Protein AF-0000000080752323 (afdb_homodimer)

Radius of gyration: 22.31 Å; Cα contacts (8 Å, |Δi|>4): 208; chains: 2; bounding box: 32×74×60 Å

Nearest PDB structures (foldseek):
  4noc-assembly3_D-3  TM=6.133E-01  e=3.905E-01  Kribbella flavida DSM 17836
  4noc-assembly1_A  TM=5.143E-01  e=2.106E-01  Kribbella flavida DSM 17836
  2ja3-assembly2_D  TM=5.331E-01  e=4.798E-01  Homo sapiens
  2ja3-assembly1_B  TM=4.124E-01  e=2.968E-01  Homo sapiens
  2ja3-assembly3_E  TM=4.063E-01  e=6.313E-01  Homo sapiens

Secondary structure (DSSP, 8-state):
-----SSEEEEHHHHHH-HHHHHHHTTTS-EEEEETTEEEEEEEEHHHHHHHHHHHHHHHHHHHHHHHHSS------GGG-/-----SSEEEEHHHHHH-HHHHHHHTTTS-EEEEETTEEEEEEEEHHHHHHHHHHHHHHHHHHHHHHHHSS------GGG-

Sequence (162 aa):
MQNVLADKAVSVSELKKNPSAVIGSAQGGPVAVLNHNRVMGYMVPAAVFEAMIERLEDLELAELARARANEKPVPVSLDDLMQNVLADKAVSVSELKKNPSAVIGSAQGGPVAVLNHNRVMGYMVPAAVFEAMIERLEDLELAELARARANEKPVPVSLDDL

Organism: Azotobacter vinelandii (strain DJ / ATCC BAA-1303) (NCBI:txid322710)

InterPro domains:
  IPR006442 Type II toxin-antitoxin system, antitoxin Phd/YefM [PF02604] (8-71)
  IPR036165 YefM-like superfamily [SSF143120] (8-67)
  IPR051405 phD/YefM antitoxin [PTHR33713] (3-80)

pLDDT: mean 86.0, std 13.23, range [41.38, 97.0]

Foldseek 3Di:
DPDDPAPAEDEPVVCVVPVPVQAVVSVQAKYFYDDVRHTPDIDHDPVNVVVVVVVVVVVVVVVVVVVVVVVPPPPDDPVVD/DPDDPAPAEDEPVVCVVPVPVQAVVSVQAKYFYDDVRHTPDIDHDPVNVVVVVVVVVVVVVVVVVVVVVVPPPPPDDPVVD

Solvent-accessible surface area (backbone atoms only — not comparable to full-atom values): 9268 Å² total; per-residue (Å²): 128,81,84,72,93,39,95,39,76,43,41,52,70,56,40,42,72,39,52,65,57,54,53,65,63,31,77,76,38,42,27,32,31,23,54,97,86,35,74,60,22,30,42,28,33,40,71,50,49,51,51,52,49,51,54,51,50,51,49,52,53,49,51,51,52,52,57,54,64,68,51,64,78,72,80,75,57,72,81,75,100,127,81,84,71,93,39,95,41,74,42,42,53,69,56,40,42,73,39,52,68,57,54,53,66,66,31,76,75,39,42,26,33,31,23,54,96,85,35,75,59,21,31,41,28,32,41,70,50,48,51,51,52,50,52,54,52,50,51,49,52,54,51,52,52,51,51,57,53,64,68,51,66,78,72,79,75,57,71,81,76,100

Structure (mmCIF, N/CA/C/O backbone):
data_AF-0000000080752323-model_v1
#
loop_
_entity.id
_entity.type
_entity.pdbx_description
1 polymer Antitoxin
#
loop_
_atom_site.group_PDB
_atom_site.id
_atom_site.type_symbol
_atom_site.label_atom_id
_atom_site.label_alt_id
_atom_site.label_comp_id
_atom_site.label_asym_id
_atom_site.label_entity_id
_atom_site.label_seq_id
_atom_site.pdbx_PDB_ins_code
_atom_site.Cartn_x
_atom_site.Cartn_y
_atom_site.Cartn_z
_atom_site.occupancy
_atom_site.B_iso_or_equiv
_atom_site.auth_seq_id
_atom_site.auth_comp_id
_atom_site.auth_asym_id
_atom_site.auth_atom_id
_atom_site.pdbx_PDB_model_num
ATOM 1 N N . MET A 1 1 ? 17.391 -8.07 9.898 1 41.69 1 MET A N 1
ATOM 2 C CA . MET A 1 1 ? 16 -8.438 9.648 1 41.69 1 MET A CA 1
ATOM 3 C C . MET A 1 1 ? 15.219 -7.246 9.102 1 41.69 1 MET A C 1
ATOM 5 O O . MET A 1 1 ? 15.383 -6.121 9.57 1 41.69 1 MET A O 1
ATOM 9 N N . GLN A 1 2 ? 14.961 -7.27 7.801 1 55.66 2 GLN A N 1
ATOM 10 C CA . GLN A 1 2 ? 14.367 -6.113 7.145 1 55.66 2 GLN A CA 1
ATOM 11 C C . GLN A 1 2 ? 13.086 -5.672 7.855 1 55.66 2 GLN A C 1
ATOM 13 O O . GLN A 1 2 ? 12.367 -6.5 8.414 1 55.66 2 GLN A O 1
ATOM 18 N N . ASN A 1 3 ? 13.047 -4.602 8.32 1 68.12 3 ASN A N 1
ATOM 19 C CA . ASN A 1 3 ? 11.883 -4.055 9.008 1 68.12 3 ASN A CA 1
ATOM 20 C C . ASN A 1 3 ? 10.609 -4.242 8.195 1 68.12 3 ASN A C 1
ATOM 22 O O . ASN A 1 3 ? 10.5 -3.734 7.074 1 68.12 3 ASN A O 1
ATOM 26 N N . VAL A 1 4 ? 9.844 -5.219 8.555 1 82.06 4 VAL A N 1
ATOM 27 C CA . VAL A 1 4 ? 8.547 -5.496 7.949 1 82.06 4 VAL A CA 1
ATOM 28 C C . VAL A 1 4 ? 7.488 -4.559 8.531 1 82.06 4 VAL A C 1
ATOM 30 O O . VAL A 1 4 ? 7.359 -4.441 9.75 1 82.06 4 VAL A O 1
ATOM 33 N N . LEU A 1 5 ? 6.812 -3.836 7.711 1 88.56 5 LEU A N 1
ATOM 34 C CA . LEU A 1 5 ? 5.836 -2.834 8.117 1 88.56 5 LEU A CA 1
ATOM 35 C C . LEU A 1 5 ? 4.422 -3.398 8.055 1 88.56 5 LEU A C 1
ATOM 37 O O . LEU A 1 5 ? 3.492 -2.711 7.621 1 88.56 5 LEU A O 1
ATOM 41 N N . ALA A 1 6 ? 4.266 -4.707 8.336 1 92.12 6 ALA A N 1
ATOM 42 C CA . ALA A 1 6 ? 2.98 -5.398 8.328 1 92.12 6 ALA A CA 1
ATOM 43 C C . ALA A 1 6 ? 2.902 -6.426 9.453 1 92.12 6 ALA A C 1
ATOM 45 O O . ALA A 1 6 ? 3.928 -6.957 9.891 1 92.12 6 ALA A O 1
ATOM 46 N N . ASP A 1 7 ? 1.715 -6.66 9.93 1 88.81 7 ASP A N 1
ATOM 47 C CA . ASP A 1 7 ? 1.534 -7.641 11 1 88.81 7 ASP A CA 1
ATOM 48 C C . ASP A 1 7 ? 1.626 -9.062 10.453 1 88.81 7 ASP A C 1
ATOM 50 O O . ASP A 1 7 ? 1.785 -10.016 11.219 1 88.81 7 ASP A O 1
ATOM 54 N N . LYS A 1 8 ? 1.497 -9.195 9.148 1 92.94 8 LYS A N 1
ATOM 55 C CA . LYS A 1 8 ? 1.555 -10.5 8.492 1 92.94 8 LYS A CA 1
ATOM 56 C C . LYS A 1 8 ? 2.549 -10.492 7.332 1 92.94 8 LYS A C 1
ATOM 58 O O . LYS A 1 8 ? 2.711 -9.477 6.656 1 92.94 8 LYS A O 1
ATOM 63 N N . ALA A 1 9 ? 3.201 -11.68 7.207 1 95 9 ALA A N 1
ATOM 64 C CA . ALA A 1 9 ? 4.098 -11.891 6.078 1 95 9 ALA A CA 1
ATOM 65 C C . ALA A 1 9 ? 3.861 -13.258 5.434 1 95 9 ALA A C 1
ATOM 67 O O . ALA A 1 9 ? 3.555 -14.234 6.125 1 95 9 ALA A O 1
ATOM 68 N N . VAL A 1 10 ? 3.947 -13.258 4.105 1 95.56 10 VAL A N 1
ATOM 69 C CA . VAL A 1 10 ? 3.832 -14.508 3.369 1 95.56 10 VAL A CA 1
ATOM 70 C C . VAL A 1 10 ? 4.938 -14.594 2.316 1 95.56 10 VAL A C 1
ATOM 72 O O . VAL A 1 10 ? 5.484 -13.57 1.897 1 95.56 10 VAL A O 1
ATOM 75 N N . SER A 1 11 ? 5.227 -15.781 1.936 1 96.38 11 SER A N 1
ATOM 76 C CA . SER A 1 11 ? 6.195 -15.984 0.864 1 96.38 11 SER A CA 1
ATOM 77 C C . SER A 1 11 ? 5.555 -15.797 -0.506 1 96.38 11 SER A C 1
ATOM 79 O O . SER A 1 11 ? 4.332 -15.891 -0.643 1 96.38 11 SER A O 1
ATOM 81 N N . VAL A 1 12 ? 6.418 -15.625 -1.456 1 96.31 12 VAL A N 1
ATOM 82 C CA . VAL A 1 12 ? 5.969 -15.539 -2.842 1 96.31 12 VAL A CA 1
ATOM 83 C C . VAL A 1 12 ? 5.238 -16.828 -3.227 1 96.31 12 VAL A C 1
ATOM 85 O O . VAL A 1 12 ? 4.219 -16.781 -3.922 1 96.31 12 VAL A O 1
ATOM 88 N N . SER A 1 13 ? 5.746 -17.938 -2.738 1 96.31 13 SER A N 1
ATOM 89 C CA . SER A 1 13 ? 5.125 -19.234 -3.031 1 96.31 13 SER A CA 1
ATOM 90 C C . SER A 1 13 ? 3.719 -19.312 -2.447 1 96.31 13 SER A C 1
ATOM 92 O O . SER A 1 13 ? 2.805 -19.844 -3.082 1 96.31 13 SER A O 1
ATOM 94 N N . GLU A 1 14 ? 3.529 -18.828 -1.307 1 95.5 14 GLU A N 1
ATOM 95 C CA . GLU A 1 14 ? 2.217 -18.797 -0.669 1 95.5 14 GLU A CA 1
ATOM 96 C C . GLU A 1 14 ? 1.264 -17.875 -1.412 1 95.5 14 GLU A C 1
ATOM 98 O O . GLU A 1 14 ? 0.088 -18.188 -1.596 1 95.5 14 GLU A O 1
ATOM 103 N N . LEU A 1 15 ? 1.734 -16.781 -1.839 1 96.38 15 LEU A N 1
ATOM 104 C CA . LEU A 1 15 ? 0.93 -15.836 -2.607 1 96.38 15 LEU A CA 1
ATOM 105 C C . LEU A 1 15 ? 0.447 -16.469 -3.908 1 96.38 15 LEU A C 1
ATOM 107 O O . LEU A 1 15 ? -0.717 -16.312 -4.285 1 96.38 15 LEU A O 1
ATOM 111 N N . LYS A 1 16 ? 1.339 -17.172 -4.52 1 97 16 LYS A N 1
ATOM 112 C CA . LYS A 1 16 ? 1.014 -17.812 -5.797 1 97 16 LYS A CA 1
ATOM 113 C C . LYS A 1 16 ? -0.108 -18.828 -5.633 1 97 16 LYS A C 1
ATOM 115 O O . LYS A 1 16 ? -0.935 -19 -6.531 1 97 16 LYS A O 1
ATOM 120 N N . LYS A 1 17 ? -0.175 -19.359 -4.516 1 96.19 17 LYS A N 1
ATOM 121 C CA . LYS A 1 17 ? -1.18 -20.391 -4.266 1 96.19 17 LYS A CA 1
ATOM 122 C C . LYS A 1 17 ? -2.578 -19.781 -4.188 1 96.19 17 LYS A C 1
ATOM 124 O O . LYS A 1 17 ? -3.533 -20.344 -4.727 1 96.19 17 LYS A O 1
ATOM 129 N N . ASN A 1 18 ? -2.695 -18.656 -3.482 1 95.81 18 ASN A N 1
ATOM 130 C CA . ASN A 1 18 ? -4.023 -18.078 -3.303 1 95.81 18 ASN A CA 1
ATOM 131 C C . ASN A 1 18 ? -3.941 -16.625 -2.85 1 95.81 18 ASN A C 1
ATOM 133 O O . ASN A 1 18 ? -4.121 -16.328 -1.668 1 95.81 18 ASN A O 1
ATOM 137 N N . PRO A 1 19 ? -3.859 -15.742 -3.807 1 95.75 19 PRO A N 1
ATOM 138 C CA . PRO A 1 19 ? -3.756 -14.32 -3.473 1 95.75 19 PRO A CA 1
ATOM 139 C C . PRO A 1 19 ? -4.973 -13.805 -2.707 1 95.75 19 PRO A C 1
ATOM 141 O O . PRO A 1 19 ? -4.828 -12.992 -1.787 1 95.75 19 PRO A O 1
ATOM 144 N N . SER A 1 20 ? -6.094 -14.289 -3.002 1 94.06 20 SER A N 1
ATOM 145 C CA . SER A 1 20 ? -7.32 -13.844 -2.348 1 94.06 20 SER A CA 1
ATOM 146 C C . SER A 1 20 ? -7.316 -14.195 -0.864 1 94.06 20 SER A C 1
ATOM 148 O O . SER A 1 20 ? -7.738 -13.391 -0.029 1 94.06 20 SER A O 1
ATOM 150 N N . ALA A 1 21 ? -6.824 -15.344 -0.571 1 93.88 21 ALA A N 1
ATOM 151 C CA . ALA A 1 21 ? -6.723 -15.766 0.824 1 93.88 21 ALA A CA 1
ATOM 152 C C . ALA A 1 21 ? -5.715 -14.914 1.587 1 93.88 21 ALA A C 1
ATOM 154 O O . ALA A 1 21 ? -5.914 -14.609 2.768 1 93.88 21 ALA A O 1
ATOM 155 N N . VAL A 1 22 ? -4.645 -14.516 0.933 1 94.06 22 VAL A N 1
ATOM 156 C CA . VAL A 1 22 ? -3.607 -13.688 1.536 1 94.06 22 VAL A CA 1
ATOM 157 C C . VAL A 1 22 ? -4.195 -12.336 1.937 1 94.06 22 VAL A C 1
ATOM 159 O O . VAL A 1 22 ? -4.039 -11.898 3.078 1 94.06 22 VAL A O 1
ATOM 162 N N . ILE A 1 23 ? -4.918 -11.742 1.018 1 92.12 23 ILE A N 1
ATOM 163 C CA . ILE A 1 23 ? -5.539 -10.445 1.279 1 92.12 23 ILE A CA 1
ATOM 164 C C . ILE A 1 23 ? -6.609 -10.602 2.355 1 92.12 23 ILE A C 1
ATOM 166 O O . ILE A 1 23 ? -6.73 -9.75 3.244 1 92.12 23 ILE A O 1
ATOM 170 N N . GLY A 1 24 ? -7.41 -11.594 2.219 1 89.88 24 GLY A N 1
ATOM 171 C CA . GLY A 1 24 ? -8.484 -11.852 3.166 1 89.88 24 GLY A CA 1
ATOM 172 C C . GLY A 1 24 ? -7.988 -12.117 4.574 1 89.88 24 GLY A C 1
ATOM 173 O O . GLY A 1 24 ? -8.664 -11.773 5.551 1 89.88 24 GLY A O 1
ATOM 174 N N . SER A 1 25 ? -6.816 -12.664 4.664 1 84.19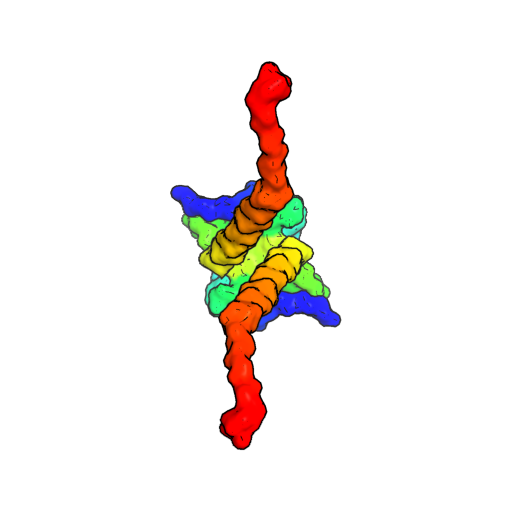 25 SER A N 1
ATOM 175 C CA . SER A 1 25 ? -6.27 -13.062 5.957 1 84.19 25 SER A CA 1
ATOM 176 C C . SER A 1 25 ? -5.617 -11.875 6.664 1 84.19 25 SER A C 1
ATOM 178 O O . SER A 1 25 ? -5.332 -11.945 7.859 1 84.19 25 SER A O 1
ATOM 180 N N . ALA A 1 26 ? -5.305 -10.836 5.969 1 80.94 26 ALA A N 1
ATOM 181 C CA . ALA A 1 26 ? -4.57 -9.672 6.453 1 80.94 26 ALA A CA 1
ATOM 182 C C . ALA A 1 26 ? -5.398 -8.883 7.457 1 80.94 26 ALA A C 1
ATOM 184 O O . ALA A 1 26 ? -4.895 -7.953 8.094 1 80.94 26 ALA A O 1
ATOM 185 N N . GLN A 1 27 ? -6.648 -9.328 7.816 1 81.56 27 GLN A N 1
ATOM 186 C CA . GLN A 1 27 ? -7.512 -8.68 8.797 1 81.56 27 GLN A CA 1
ATOM 187 C C . GLN A 1 27 ? -7.586 -7.176 8.555 1 81.56 27 GLN A C 1
ATOM 189 O O . GLN A 1 27 ? -7.48 -6.387 9.492 1 81.56 27 GLN A O 1
ATOM 194 N N . GLY A 1 28 ? -7.453 -6.809 7.348 1 83.38 28 GLY A N 1
ATOM 195 C CA . GLY A 1 28 ? -7.656 -5.414 6.988 1 83.38 28 GLY A CA 1
ATOM 196 C C . GLY A 1 28 ? -6.363 -4.621 6.938 1 83.38 28 GLY A C 1
ATOM 197 O O . GLY A 1 28 ? -6.387 -3.391 6.855 1 83.38 28 GLY A O 1
ATOM 198 N N . GLY A 1 29 ? -5.266 -5.23 7.121 1 92.62 29 GLY A N 1
ATOM 199 C CA . GLY A 1 29 ? -3.977 -4.566 7.031 1 92.62 29 GLY A CA 1
ATOM 200 C C . GLY A 1 29 ? -3.129 -5.062 5.875 1 92.62 29 GLY A C 1
ATOM 201 O O . GLY A 1 29 ? -3.543 -5.953 5.133 1 92.62 29 GLY A O 1
ATOM 202 N N . PRO A 1 30 ? -1.946 -4.441 5.762 1 95.88 30 PRO A N 1
ATOM 203 C CA . PRO A 1 30 ? -1.033 -4.895 4.711 1 95.88 30 PRO A CA 1
ATOM 204 C C . PRO A 1 30 ? -0.396 -6.246 5.023 1 95.88 30 PRO A C 1
ATOM 206 O O . PRO A 1 30 ? -0.287 -6.625 6.191 1 95.88 30 PRO A O 1
ATOM 209 N N . VAL A 1 31 ? -0.07 -6.957 3.949 1 96.56 31 VAL A N 1
ATOM 210 C CA . VAL A 1 31 ? 0.666 -8.211 4.055 1 96.56 31 VAL A CA 1
ATOM 211 C C . VAL A 1 31 ? 2.008 -8.086 3.338 1 96.56 31 VAL A C 1
ATOM 213 O O . VAL A 1 31 ? 2.061 -7.727 2.16 1 96.56 31 VAL A O 1
ATOM 216 N N . ALA A 1 32 ? 3.082 -8.391 4.098 1 96.62 32 ALA A N 1
ATOM 217 C CA . ALA A 1 32 ? 4.402 -8.391 3.471 1 96.62 32 ALA A CA 1
ATOM 218 C C . ALA A 1 32 ? 4.598 -9.641 2.613 1 96.62 32 ALA A C 1
ATOM 220 O O . ALA A 1 32 ? 4.219 -10.742 3.016 1 96.62 32 ALA A O 1
ATOM 221 N N . VAL A 1 33 ? 5.117 -9.477 1.464 1 96.44 33 VAL A N 1
ATOM 222 C CA . VAL A 1 33 ? 5.441 -10.586 0.574 1 96.44 33 VAL A CA 1
ATOM 223 C C . VAL A 1 33 ? 6.957 -10.773 0.518 1 96.44 33 VAL A C 1
ATOM 225 O O . VAL A 1 33 ? 7.691 -9.867 0.124 1 96.44 33 VAL A O 1
ATOM 228 N N . LEU A 1 34 ? 7.344 -11.961 0.855 1 96.56 34 LEU A N 1
ATOM 229 C CA . LEU A 1 34 ? 8.766 -12.266 0.966 1 96.56 34 LEU A CA 1
ATOM 230 C C . LEU A 1 34 ? 9.234 -13.109 -0.215 1 96.56 34 LEU A C 1
ATOM 232 O O . LEU A 1 34 ? 8.523 -14.016 -0.657 1 96.56 34 LEU A O 1
ATOM 236 N N . ASN A 1 35 ? 10.32 -12.703 -0.751 1 94.75 35 ASN A N 1
ATOM 237 C CA . ASN A 1 35 ? 11.094 -13.508 -1.695 1 94.75 35 ASN A CA 1
ATOM 238 C C . ASN A 1 35 ? 12.461 -13.883 -1.13 1 94.75 35 ASN A C 1
ATOM 240 O O . ASN A 1 35 ? 13.312 -13.016 -0.937 1 94.75 35 ASN A O 1
ATOM 244 N N . HIS A 1 36 ? 12.711 -15.102 -0.877 1 91.31 36 HIS A N 1
ATOM 245 C CA . HIS A 1 36 ? 13.938 -15.602 -0.25 1 91.31 36 HIS A CA 1
ATOM 246 C C . HIS A 1 36 ? 14.266 -14.812 1.016 1 91.31 36 HIS A C 1
ATOM 248 O O . HIS A 1 36 ? 15.398 -14.375 1.204 1 91.31 36 HIS A O 1
ATOM 254 N N . ASN A 1 37 ? 13.203 -14.5 1.729 1 89.25 37 ASN A N 1
ATOM 255 C CA . ASN A 1 37 ? 13.312 -13.898 3.053 1 89.25 37 ASN A CA 1
ATOM 256 C C . ASN A 1 37 ? 13.523 -12.391 2.971 1 89.25 37 ASN A C 1
ATOM 258 O O . ASN A 1 37 ? 13.859 -11.75 3.967 1 89.25 37 ASN A O 1
ATOM 262 N N . ARG A 1 38 ? 13.43 -11.93 1.847 1 93.19 38 ARG A N 1
ATOM 263 C CA . ARG A 1 38 ? 13.492 -10.484 1.658 1 93.19 38 ARG A CA 1
ATOM 264 C C . ARG A 1 38 ? 12.141 -9.93 1.222 1 93.19 38 ARG A C 1
ATOM 266 O O . ARG A 1 38 ? 11.461 -10.523 0.374 1 93.19 38 ARG A O 1
ATOM 273 N N . VAL A 1 39 ? 11.875 -8.742 1.706 1 95.56 39 VAL A N 1
ATOM 274 C CA . VAL A 1 39 ? 10.594 -8.141 1.36 1 95.56 39 VAL A CA 1
ATOM 275 C C . VAL A 1 39 ? 10.641 -7.59 -0.065 1 95.56 39 VAL A C 1
ATOM 277 O O . VAL A 1 39 ? 11.438 -6.699 -0.366 1 95.56 39 VAL A O 1
ATOM 280 N N . MET A 1 40 ? 9.812 -8.102 -0.851 1 93.56 40 MET A N 1
ATOM 281 C CA . MET A 1 40 ? 9.781 -7.613 -2.227 1 93.56 40 MET A CA 1
ATOM 282 C C . MET A 1 40 ? 8.695 -6.555 -2.402 1 93.56 40 MET A C 1
ATOM 284 O O . MET A 1 40 ? 8.781 -5.723 -3.307 1 93.56 40 MET A O 1
ATOM 288 N N . GLY A 1 41 ? 7.699 -6.664 -1.473 1 95.62 41 GLY A N 1
ATOM 289 C CA . GLY A 1 41 ? 6.578 -5.738 -1.531 1 95.62 41 GLY A CA 1
ATOM 290 C C . GLY A 1 41 ? 5.473 -6.074 -0.552 1 95.62 41 GLY A C 1
ATOM 291 O O . GLY A 1 41 ? 5.648 -6.926 0.322 1 95.62 41 GLY A O 1
ATOM 292 N N . TYR A 1 42 ? 4.363 -5.312 -0.715 1 96.25 42 TYR A N 1
ATOM 293 C CA . TYR A 1 42 ? 3.227 -5.484 0.18 1 96.25 42 TYR A CA 1
ATOM 294 C C . TYR A 1 42 ? 1.928 -5.613 -0.607 1 96.25 42 TYR A C 1
ATOM 296 O O . TYR A 1 42 ? 1.72 -4.906 -1.596 1 96.25 42 TYR A O 1
ATOM 304 N N . MET A 1 43 ? 1.155 -6.516 -0.173 1 96.5 43 MET A N 1
ATOM 305 C CA . MET A 1 43 ? -0.238 -6.57 -0.607 1 96.5 43 MET A CA 1
ATOM 306 C C . MET A 1 43 ? -1.138 -5.801 0.354 1 96.5 43 MET A C 1
ATOM 308 O O . MET A 1 43 ? -1.116 -6.047 1.562 1 96.5 43 MET A O 1
ATOM 312 N N . VAL A 1 44 ? -1.885 -4.902 -0.185 1 95.69 44 VAL A N 1
ATOM 313 C CA . VAL A 1 44 ? -2.715 -4.031 0.638 1 95.69 44 VAL A CA 1
ATOM 314 C C . VAL A 1 44 ? -4.172 -4.125 0.189 1 95.69 44 VAL A C 1
ATOM 316 O O . VAL A 1 44 ? -4.473 -3.959 -0.994 1 95.69 44 VAL A O 1
ATOM 319 N N . PRO A 1 45 ? -5.016 -4.383 1.127 1 95.88 45 PRO A N 1
ATOM 320 C CA . PRO A 1 45 ? -6.434 -4.395 0.761 1 95.88 45 PRO A CA 1
ATOM 321 C C . PRO A 1 45 ? -6.898 -3.074 0.155 1 95.88 45 PRO A C 1
ATOM 323 O O . PRO A 1 45 ? -6.41 -2.008 0.542 1 95.88 45 PRO A O 1
ATOM 326 N N . ALA A 1 46 ? -7.816 -3.127 -0.707 1 94.69 46 ALA A N 1
ATOM 327 C CA . ALA A 1 46 ? -8.242 -1.981 -1.507 1 94.69 46 ALA A CA 1
ATOM 328 C C . ALA A 1 46 ? -8.664 -0.817 -0.616 1 94.69 46 ALA A C 1
ATOM 330 O O . ALA A 1 46 ? -8.195 0.309 -0.789 1 94.69 46 ALA A O 1
ATOM 331 N N . ALA A 1 47 ? -9.523 -1.096 0.314 1 93.31 47 ALA A N 1
ATOM 332 C CA . ALA A 1 47 ? -10.078 -0.049 1.17 1 93.31 47 ALA A CA 1
ATOM 333 C C . ALA A 1 47 ? -8.984 0.63 1.985 1 93.31 47 ALA A C 1
ATOM 335 O O . ALA A 1 47 ? -9.016 1.846 2.191 1 93.31 47 ALA A O 1
ATOM 336 N N . VAL A 1 48 ? -8.039 -0.135 2.389 1 93.88 48 VAL A N 1
ATOM 337 C CA . VAL A 1 48 ? -6.938 0.381 3.199 1 93.88 48 VAL A CA 1
ATOM 338 C C . VAL A 1 48 ? -6.039 1.273 2.344 1 93.88 48 VAL A C 1
ATOM 340 O O . VAL A 1 48 ? -5.68 2.379 2.756 1 93.88 48 VAL A O 1
ATOM 343 N N . PHE A 1 49 ? -5.711 0.837 1.237 1 94.75 49 PHE A N 1
ATOM 344 C CA . PHE A 1 49 ? -4.867 1.606 0.329 1 94.75 49 PHE A CA 1
ATOM 345 C C . PHE A 1 49 ? -5.535 2.922 -0.048 1 94.75 49 PHE A C 1
ATOM 347 O O . PHE A 1 49 ? -4.891 3.973 -0.058 1 94.75 49 PHE A O 1
ATOM 354 N N . GLU A 1 50 ? -6.789 2.859 -0.305 1 94.31 50 GLU A N 1
ATOM 355 C CA . GLU A 1 50 ? -7.551 4.059 -0.654 1 94.31 50 GLU A CA 1
ATOM 356 C C . GLU A 1 50 ? -7.543 5.07 0.489 1 94.31 50 GLU A C 1
ATOM 358 O O . GLU A 1 50 ? -7.383 6.27 0.261 1 94.31 50 GLU A O 1
ATOM 363 N N . ALA A 1 51 ? -7.664 4.566 1.643 1 94.12 51 ALA A N 1
ATOM 364 C CA . ALA A 1 51 ? -7.613 5.441 2.812 1 94.12 51 ALA A CA 1
ATOM 365 C C . ALA A 1 51 ? -6.234 6.074 2.967 1 94.12 51 ALA A C 1
ATOM 367 O O . ALA A 1 51 ? -6.121 7.254 3.295 1 94.12 51 ALA A O 1
ATOM 368 N N . MET A 1 52 ? -5.215 5.277 2.785 1 94.19 52 MET A N 1
ATOM 369 C CA . MET A 1 52 ? -3.846 5.777 2.865 1 94.19 52 MET A CA 1
ATOM 370 C C . MET A 1 52 ? -3.611 6.883 1.842 1 94.19 52 MET A C 1
ATOM 372 O O . MET A 1 52 ? -3.053 7.934 2.172 1 94.19 52 MET A O 1
ATOM 376 N N . ILE A 1 53 ? -4.094 6.621 0.63 1 94.69 53 ILE A N 1
ATOM 377 C CA . ILE A 1 53 ? -3.908 7.578 -0.455 1 94.69 53 ILE A CA 1
ATOM 378 C C . ILE A 1 53 ? -4.668 8.867 -0.141 1 94.69 53 ILE A C 1
ATOM 380 O O . ILE A 1 53 ? -4.148 9.969 -0.342 1 94.69 53 ILE A O 1
ATOM 384 N N . GLU A 1 54 ? -5.836 8.75 0.305 1 94.19 54 GLU A N 1
ATOM 385 C CA . GLU A 1 54 ? -6.637 9.914 0.658 1 94.19 54 GLU A CA 1
ATOM 386 C C . GLU A 1 54 ? -5.938 10.773 1.711 1 94.19 54 GLU A C 1
ATOM 388 O O . GLU A 1 54 ? -5.895 12 1.598 1 94.19 54 GLU A O 1
ATOM 393 N N . ARG A 1 55 ? -5.398 10.133 2.678 1 93.5 55 ARG A N 1
ATOM 394 C CA . ARG A 1 55 ? -4.695 10.844 3.738 1 93.5 55 ARG A CA 1
ATOM 395 C C . ARG A 1 55 ? -3.463 11.555 3.195 1 93.5 55 ARG A C 1
ATOM 397 O O . ARG A 1 55 ? -3.178 12.695 3.576 1 93.5 55 ARG A O 1
ATOM 404 N N . LEU A 1 56 ? -2.779 10.906 2.377 1 93.94 56 LEU A N 1
ATOM 405 C CA . LEU A 1 56 ? -1.578 11.484 1.782 1 93.94 56 LEU A CA 1
ATOM 406 C C . LEU A 1 56 ? -1.928 12.672 0.894 1 93.94 56 LEU A C 1
ATOM 408 O O . LEU A 1 56 ? -1.211 13.68 0.881 1 93.94 56 LEU A O 1
ATOM 412 N N . GLU A 1 57 ? -3.002 12.531 0.151 1 92.12 57 GLU A N 1
ATOM 413 C CA . GLU A 1 57 ? -3.457 13.633 -0.695 1 92.12 57 GLU A CA 1
ATOM 414 C C . GLU A 1 57 ? -3.873 14.836 0.142 1 92.12 57 GLU A C 1
ATOM 416 O O . GLU A 1 57 ? -3.584 15.977 -0.219 1 92.12 57 GLU A O 1
ATOM 421 N N . ASP A 1 58 ? -4.504 14.555 1.19 1 91.06 58 ASP A N 1
ATOM 422 C CA . ASP A 1 58 ? -4.887 15.633 2.104 1 91.06 58 ASP A CA 1
ATOM 423 C C . ASP A 1 58 ? -3.66 16.406 2.592 1 91.06 58 ASP A C 1
ATOM 425 O O . ASP A 1 58 ? -3.689 17.625 2.686 1 91.06 58 ASP A O 1
ATOM 429 N N . LEU A 1 59 ? -2.664 15.648 2.867 1 87.06 59 LEU A N 1
ATOM 430 C CA . LEU A 1 59 ? -1.42 16.25 3.328 1 87.06 59 LEU A CA 1
ATOM 431 C C . LEU A 1 59 ? -0.812 17.141 2.248 1 87.06 59 LEU A C 1
ATOM 433 O O . LEU A 1 59 ? -0.339 18.234 2.535 1 87.06 59 LEU A O 1
ATOM 437 N N . GLU A 1 60 ? -0.834 16.609 1.102 1 88.5 60 GLU A N 1
ATOM 438 C CA . GLU A 1 60 ? -0.278 17.375 -0.012 1 88.5 60 GLU A CA 1
ATOM 439 C C . GLU A 1 60 ? -1.046 18.672 -0.227 1 88.5 60 GLU A C 1
ATOM 441 O O . GLU A 1 60 ? -0.446 19.719 -0.475 1 88.5 60 GLU A O 1
ATOM 446 N N . LEU A 1 61 ? -2.336 18.594 -0.145 1 88.5 61 LEU A N 1
ATOM 447 C CA . LEU A 1 61 ? -3.172 19.781 -0.315 1 88.5 61 LEU A CA 1
ATOM 448 C C . LEU A 1 61 ? -2.898 20.797 0.784 1 88.5 61 LEU A C 1
ATOM 450 O O . LEU A 1 61 ? -2.826 22 0.516 1 88.5 61 LEU A O 1
ATOM 454 N N . ALA A 1 62 ? -2.715 20.312 1.946 1 83 62 ALA A N 1
ATOM 455 C CA . ALA A 1 62 ? -2.414 21.188 3.08 1 83 62 ALA A CA 1
ATOM 456 C C . ALA A 1 62 ? -1.068 21.875 2.896 1 83 62 ALA A C 1
ATOM 458 O O . ALA A 1 62 ? -0.93 23.062 3.195 1 83 62 ALA A O 1
ATOM 459 N N . GLU A 1 63 ? -0.169 21.141 2.453 1 83.56 63 GLU A N 1
ATOM 460 C CA . GLU A 1 63 ? 1.166 21.688 2.227 1 83.56 63 GLU A CA 1
ATOM 461 C C . GLU A 1 63 ? 1.141 22.781 1.162 1 83.56 63 GLU A C 1
ATOM 463 O O . GLU A 1 63 ? 1.823 23.797 1.295 1 83.56 63 GLU A O 1
ATOM 468 N N . LEU A 1 64 ? 0.365 22.531 0.207 1 85.44 64 LEU A N 1
ATOM 469 C CA . LEU A 1 64 ? 0.24 23.516 -0.857 1 85.44 64 LEU A CA 1
ATOM 470 C C . LEU A 1 64 ? -0.422 24.797 -0.341 1 85.44 64 LEU A C 1
ATOM 472 O O . LEU A 1 64 ? 0.011 25.906 -0.67 1 85.44 64 LEU A O 1
ATOM 476 N N . ALA A 1 65 ? -1.406 24.656 0.439 1 84.88 65 ALA A N 1
ATOM 477 C CA . ALA A 1 65 ? -2.111 25.781 1.031 1 84.88 65 ALA A CA 1
ATOM 478 C C . ALA A 1 65 ? -1.188 26.594 1.94 1 84.88 65 ALA A C 1
ATOM 480 O O . ALA A 1 65 ? -1.191 27.828 1.903 1 84.88 65 ALA A O 1
ATOM 481 N N . ARG A 1 66 ? -0.372 25.922 2.625 1 81.44 66 ARG A N 1
ATOM 482 C CA . ARG A 1 66 ? 0.563 26.562 3.533 1 81.44 66 ARG A CA 1
ATOM 483 C C . ARG A 1 66 ? 1.641 27.328 2.762 1 81.44 66 ARG A C 1
ATOM 485 O O . ARG A 1 66 ? 2.025 28.438 3.146 1 81.44 66 ARG A O 1
ATOM 492 N N . ALA A 1 67 ? 2.039 26.75 1.733 1 82.06 67 ALA A N 1
ATOM 493 C CA . ALA A 1 67 ? 3.066 27.375 0.902 1 82.06 67 ALA A CA 1
ATOM 494 C C . ALA A 1 67 ? 2.541 28.641 0.236 1 82.06 67 ALA A C 1
ATOM 496 O O . ALA A 1 67 ? 3.262 29.641 0.123 1 82.06 67 ALA A O 1
ATOM 497 N N . ARG A 1 68 ? 1.309 28.578 -0.066 1 83 68 ARG A N 1
ATOM 498 C CA . ARG A 1 68 ? 0.676 29.719 -0.733 1 83 68 ARG A CA 1
ATOM 499 C C . ARG A 1 68 ? 0.347 30.828 0.261 1 83 68 ARG A C 1
ATOM 501 O O . ARG A 1 68 ? 0.383 32 -0.084 1 83 68 ARG A O 1
ATOM 508 N N . ALA A 1 69 ? -0.001 30.453 1.412 1 79.5 69 ALA A N 1
ATOM 509 C CA . ALA A 1 69 ? -0.314 31.422 2.453 1 79.5 69 ALA A CA 1
ATOM 510 C C . ALA A 1 69 ? 0.928 32.219 2.854 1 79.5 69 ALA A C 1
ATOM 512 O O . ALA A 1 69 ? 0.832 33.406 3.217 1 79.5 69 ALA A O 1
ATOM 513 N N . ASN A 1 70 ? 1.995 31.609 2.871 1 75.69 70 ASN A N 1
ATOM 514 C CA . ASN A 1 70 ? 3.248 32.281 3.219 1 75.69 70 ASN A CA 1
ATOM 515 C C . ASN A 1 70 ? 3.75 33.156 2.078 1 75.69 70 ASN A C 1
ATOM 517 O O . ASN A 1 70 ? 4.719 33.906 2.242 1 75.69 70 ASN A O 1
ATOM 521 N N . GLU A 1 71 ? 3.27 32.938 0.998 1 70.25 71 GLU A N 1
ATOM 522 C CA . GLU A 1 71 ? 3.588 33.812 -0.113 1 70.25 71 GLU A CA 1
ATOM 523 C C . GLU A 1 71 ? 2.838 35.156 0.011 1 70.25 71 GLU A C 1
ATOM 525 O O . GLU A 1 71 ? 1.612 35.156 0.152 1 70.25 71 GLU A O 1
ATOM 530 N N . LYS A 1 72 ? 3.312 36.062 0.985 1 61.75 72 LYS A N 1
ATOM 531 C CA . LYS A 1 72 ? 2.832 37.406 1.242 1 61.75 72 LYS A CA 1
ATOM 532 C C . LYS A 1 72 ? 2.355 38.094 -0.044 1 61.75 72 LYS A C 1
ATOM 534 O O . LYS A 1 72 ? 3.074 38.094 -1.046 1 61.75 72 LYS A O 1
ATOM 539 N N . PRO A 1 73 ? 1.063 38.281 -0.072 1 59.5 73 PRO A N 1
ATOM 540 C CA . PRO A 1 73 ? 0.698 39.094 -1.231 1 59.5 73 PRO A CA 1
ATOM 541 C C . PRO A 1 73 ? 1.559 40.344 -1.363 1 59.5 73 PRO A C 1
ATOM 543 O O . PRO A 1 73 ? 1.959 40.938 -0.355 1 59.5 73 PRO A O 1
ATOM 546 N N . VAL A 1 74 ? 2.414 40.469 -2.359 1 60.94 74 VAL A N 1
ATOM 547 C CA . VAL A 1 74 ? 3.043 41.75 -2.637 1 60.94 74 VAL A CA 1
ATOM 548 C C . VAL A 1 74 ? 1.974 42.844 -2.775 1 60.94 74 VAL A C 1
ATOM 550 O O . VAL A 1 74 ? 1.05 42.719 -3.58 1 60.94 74 VAL A O 1
ATOM 553 N N . PRO A 1 75 ? 1.893 43.625 -1.797 1 60.88 75 PRO A N 1
ATOM 554 C CA . PRO A 1 75 ? 0.949 44.75 -1.979 1 60.88 75 PRO A CA 1
ATOM 555 C C . PRO A 1 75 ? 1.173 45.5 -3.287 1 60.88 75 PRO A C 1
ATOM 557 O O . PRO A 1 75 ? 2.309 45.844 -3.611 1 60.88 75 PRO A O 1
ATOM 560 N N . VAL A 1 76 ? 0.486 45.188 -4.246 1 60.25 76 VAL A N 1
ATOM 561 C CA . VAL A 1 76 ? 0.558 46 -5.461 1 60.25 76 VAL A CA 1
ATOM 562 C C . VAL A 1 76 ? 0.037 47.406 -5.184 1 60.25 76 VAL A C 1
ATOM 564 O O . VAL A 1 76 ? -1.066 47.562 -4.656 1 60.25 76 VAL A O 1
ATOM 567 N N . SER A 1 77 ? 0.919 48.375 -4.922 1 61.81 77 SER A N 1
ATOM 568 C CA . SER A 1 77 ? 0.468 49.75 -4.891 1 61.81 77 SER A CA 1
ATOM 569 C C . SER A 1 77 ? -0.08 50.188 -6.246 1 61.81 77 SER A C 1
ATOM 571 O O . SER A 1 77 ? 0.459 49.812 -7.289 1 61.81 77 SER A O 1
ATOM 573 N N . LEU A 1 78 ? -1.303 50.656 -6.219 1 61.66 78 LEU A N 1
ATOM 574 C CA . LEU A 1 78 ? -1.944 51.219 -7.398 1 61.66 78 LEU A CA 1
ATOM 575 C C . LEU A 1 78 ? -1.015 52.188 -8.102 1 61.66 78 LEU A C 1
ATOM 577 O O . LEU A 1 78 ? -1.1 52.375 -9.32 1 61.66 78 LEU A O 1
ATOM 581 N N . ASP A 1 79 ? -0.306 52.812 -7.262 1 62.28 79 ASP A N 1
ATOM 582 C CA . ASP A 1 79 ? 0.493 53.906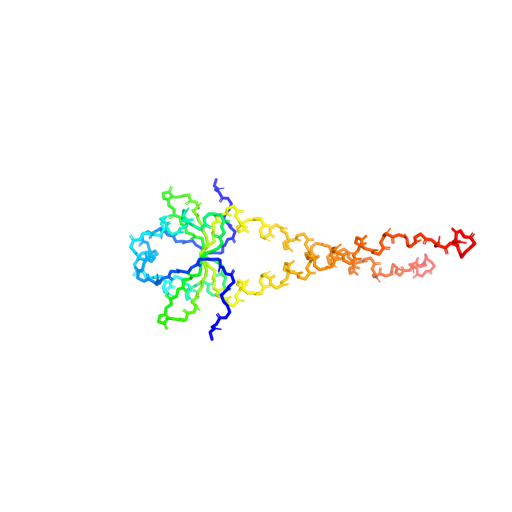 -7.82 1 62.28 79 ASP A CA 1
ATOM 583 C C . ASP A 1 79 ? 1.599 53.375 -8.727 1 62.28 79 ASP A C 1
ATOM 585 O O . ASP A 1 79 ? 2.24 54.125 -9.453 1 62.28 79 ASP A O 1
ATOM 589 N N . ASP A 1 80 ? 1.746 52.125 -8.555 1 60.28 80 ASP A N 1
ATOM 590 C CA . ASP A 1 80 ? 2.871 51.656 -9.359 1 60.28 80 ASP A CA 1
ATOM 591 C C . ASP A 1 80 ? 2.412 51.25 -10.75 1 60.28 80 ASP A C 1
ATOM 593 O O . ASP A 1 80 ? 3.199 50.688 -11.531 1 60.28 80 ASP A O 1
ATOM 597 N N . LEU A 1 81 ? 1.078 51.188 -10.836 1 50.81 81 LEU A N 1
ATOM 598 C CA . LEU A 1 81 ? 0.658 51.094 -12.227 1 50.81 81 LEU A CA 1
ATOM 599 C C . LEU A 1 81 ? 0.599 52.469 -12.875 1 50.81 81 LEU A C 1
ATOM 601 O O . LEU A 1 81 ? 0.377 53.469 -12.188 1 50.81 81 LEU A O 1
ATOM 605 N N . MET B 1 1 ? -16.891 1.906 -13.07 1 41.38 1 MET B N 1
ATOM 606 C CA . MET B 1 1 ? -15.484 1.52 -13.141 1 41.38 1 MET B CA 1
ATOM 607 C C . MET B 1 1 ? -14.742 1.919 -11.875 1 41.38 1 MET B C 1
ATOM 609 O O . MET B 1 1 ? -14.945 3.014 -11.344 1 41.38 1 MET B O 1
ATOM 613 N N . GLN B 1 2 ? -14.477 0.933 -11.016 1 55.81 2 GLN B N 1
ATOM 614 C CA . GLN B 1 2 ? -13.93 1.223 -9.695 1 55.81 2 GLN B CA 1
ATOM 615 C C . GLN B 1 2 ? -12.664 2.072 -9.797 1 55.81 2 GLN B C 1
ATOM 617 O O . GLN B 1 2 ? -11.906 1.962 -10.766 1 55.81 2 GLN B O 1
ATOM 622 N N . ASN B 1 3 ? -12.672 3.135 -9.305 1 68.06 3 ASN B N 1
ATOM 623 C CA . ASN B 1 3 ? -11.523 4.035 -9.312 1 68.06 3 ASN B CA 1
ATOM 624 C C . ASN B 1 3 ? -10.242 3.318 -8.883 1 68.06 3 ASN B C 1
ATOM 626 O O . ASN B 1 3 ? -10.164 2.812 -7.762 1 68.06 3 ASN B O 1
ATOM 630 N N . VAL B 1 4 ? -9.453 2.947 -9.82 1 82.06 4 VAL B N 1
ATOM 631 C CA . VAL B 1 4 ? -8.156 2.326 -9.602 1 82.06 4 VAL B CA 1
ATOM 632 C C . VAL B 1 4 ? -7.117 3.4 -9.266 1 82.06 4 VAL B C 1
ATOM 634 O O . VAL B 1 4 ? -7 4.398 -9.984 1 82.06 4 VAL B O 1
ATOM 637 N N . LEU B 1 5 ? -6.457 3.273 -8.18 1 88.5 5 LEU B N 1
ATOM 638 C CA . LEU B 1 5 ? -5.496 4.258 -7.691 1 88.5 5 LEU B CA 1
ATOM 639 C C . LEU B 1 5 ? -4.07 3.855 -8.055 1 88.5 5 LEU B C 1
ATOM 641 O O . LEU B 1 5 ? -3.152 4 -7.246 1 88.5 5 LEU B O 1
ATOM 645 N N . ALA B 1 6 ? -3.898 3.201 -9.227 1 92.12 6 ALA B N 1
ATOM 646 C CA . ALA B 1 6 ? -2.6 2.758 -9.727 1 92.12 6 ALA B CA 1
ATOM 647 C C . ALA B 1 6 ? -2.512 2.932 -11.242 1 92.12 6 ALA B C 1
ATOM 649 O O . ALA B 1 6 ? -3.529 2.893 -11.938 1 92.12 6 ALA B O 1
ATOM 650 N N . ASP B 1 7 ? -1.313 3.158 -11.711 1 88.81 7 ASP B N 1
ATOM 651 C CA . ASP B 1 7 ? -1.12 3.318 -13.148 1 88.81 7 ASP B CA 1
ATOM 652 C C . ASP B 1 7 ? -1.187 1.971 -13.867 1 88.81 7 ASP B C 1
ATOM 654 O O . ASP B 1 7 ? -1.332 1.918 -15.094 1 88.81 7 ASP B O 1
ATOM 658 N N . LYS B 1 8 ? -1.06 0.89 -13.109 1 92.94 8 LYS B N 1
ATOM 659 C CA . LYS B 1 8 ? -1.089 -0.462 -13.656 1 92.94 8 LYS B CA 1
ATOM 660 C C . LYS B 1 8 ? -2.074 -1.344 -12.891 1 92.94 8 LYS B C 1
ATOM 662 O O . LYS B 1 8 ? -2.248 -1.187 -11.68 1 92.94 8 LYS B O 1
ATOM 667 N N . ALA B 1 9 ? -2.705 -2.225 -13.719 1 95 9 ALA B N 1
ATOM 668 C CA . ALA B 1 9 ? -3.59 -3.232 -13.141 1 95 9 ALA B CA 1
ATOM 669 C C . ALA B 1 9 ? -3.32 -4.609 -13.734 1 95 9 ALA B C 1
ATOM 671 O O . ALA B 1 9 ? -3.002 -4.723 -14.922 1 95 9 ALA B O 1
ATOM 672 N N . VAL B 1 10 ? -3.389 -5.613 -12.859 1 95.56 10 VAL B N 1
ATOM 673 C CA . VAL B 1 10 ? -3.244 -6.992 -13.32 1 95.56 10 VAL B CA 1
ATOM 674 C C . VAL B 1 10 ? -4.336 -7.863 -12.703 1 95.56 10 VAL B C 1
ATOM 676 O O . VAL B 1 10 ? -4.895 -7.52 -11.656 1 95.56 10 VAL B O 1
ATOM 679 N N . SER B 1 11 ? -4.605 -8.922 -13.352 1 96.38 11 SER B N 1
ATOM 680 C CA . SER B 1 11 ? -5.562 -9.883 -12.805 1 96.38 11 SER B CA 1
ATOM 681 C C . SER B 1 11 ? -4.91 -10.781 -11.766 1 96.38 11 SER B C 1
ATOM 683 O O . SER B 1 11 ? -3.686 -10.922 -11.734 1 96.38 11 SER B O 1
ATOM 685 N N . VAL B 1 12 ? -5.773 -11.398 -11.016 1 96.31 12 VAL B N 1
ATOM 686 C CA . VAL B 1 12 ? -5.316 -12.383 -10.039 1 96.31 12 VAL B CA 1
ATOM 687 C C . VAL B 1 12 ? -4.559 -13.5 -10.742 1 96.31 12 VAL B C 1
ATOM 689 O O . VAL B 1 12 ? -3.529 -13.977 -10.25 1 96.31 12 VAL B O 1
ATOM 692 N N . SER B 1 13 ? -5.039 -13.883 -11.906 1 96.31 13 SER B N 1
ATOM 693 C CA . SER B 1 13 ? -4.391 -14.938 -12.68 1 96.31 13 SER B CA 1
ATOM 694 C C . SER B 1 13 ? -2.992 -14.523 -13.117 1 96.31 13 SER B C 1
ATOM 696 O O . SER B 1 13 ? -2.062 -15.328 -13.094 1 96.31 13 SER B O 1
ATOM 698 N N . GLU B 1 14 ? -2.83 -13.336 -13.516 1 95.44 14 GLU B N 1
ATOM 699 C CA . GLU B 1 14 ? -1.526 -12.812 -13.914 1 95.44 14 GLU B CA 1
ATOM 700 C C . GLU B 1 14 ? -0.578 -12.734 -12.719 1 95.44 14 GLU B C 1
ATOM 702 O O . GLU B 1 14 ? 0.604 -13.062 -12.836 1 95.44 14 GLU B O 1
ATOM 707 N N . LEU B 1 15 ? -1.069 -12.344 -11.617 1 96.38 15 LEU B N 1
ATOM 708 C CA . LEU B 1 15 ? -0.269 -12.289 -10.398 1 96.38 15 LEU B CA 1
ATOM 709 C C . LEU B 1 15 ? 0.238 -13.672 -10.008 1 96.38 15 LEU B C 1
ATOM 711 O O . LEU B 1 15 ? 1.405 -13.828 -9.648 1 96.38 15 LEU B O 1
ATOM 715 N N . LYS B 1 16 ? -0.621 -14.617 -10.133 1 97 16 LYS B N 1
ATOM 716 C CA . LYS B 1 16 ? -0.271 -15.992 -9.766 1 97 16 LYS B CA 1
ATOM 717 C C . LYS B 1 16 ? 0.867 -16.516 -10.641 1 97 16 LYS B C 1
ATOM 719 O O . LYS B 1 16 ? 1.708 -17.281 -10.172 1 97 16 LYS B O 1
ATOM 724 N N . LYS B 1 17 ? 0.923 -16.031 -11.781 1 96.12 17 LYS B N 1
ATOM 725 C CA . LYS B 1 17 ? 1.94 -16.5 -12.711 1 96.12 17 LYS B CA 1
ATOM 726 C C . LYS B 1 17 ? 3.328 -16.016 -12.305 1 96.12 17 LYS B C 1
ATOM 728 O O . LYS B 1 17 ? 4.301 -16.766 -12.367 1 96.12 17 LYS B O 1
ATOM 733 N N . ASN B 1 18 ? 3.418 -14.742 -11.93 1 95.75 18 ASN B N 1
ATOM 734 C CA . ASN B 1 18 ? 4.734 -14.203 -11.602 1 95.75 18 ASN B CA 1
ATOM 735 C C . ASN B 1 18 ? 4.625 -12.906 -10.805 1 95.75 18 ASN B C 1
ATOM 737 O O . ASN B 1 18 ? 4.789 -11.812 -11.359 1 95.75 18 ASN B O 1
ATOM 741 N N . PRO B 1 19 ? 4.539 -13.047 -9.508 1 95.75 19 PRO B N 1
ATOM 742 C CA . PRO B 1 19 ? 4.41 -11.859 -8.656 1 95.75 19 PRO B CA 1
ATOM 743 C C . PRO B 1 19 ? 5.613 -10.93 -8.766 1 95.75 19 PRO B C 1
ATOM 745 O O . PRO B 1 19 ? 5.449 -9.703 -8.766 1 95.75 19 PRO B O 1
ATOM 748 N N . SER B 1 20 ? 6.75 -11.445 -8.922 1 94.12 20 SER B N 1
ATOM 749 C CA . SER B 1 20 ? 7.965 -10.641 -9.008 1 94.12 20 SER B CA 1
ATOM 750 C C . SER B 1 20 ? 7.953 -9.75 -10.25 1 94.12 20 SER B C 1
ATOM 752 O O . SER B 1 20 ? 8.359 -8.586 -10.195 1 94.12 20 SER B O 1
ATOM 754 N N . ALA B 1 21 ? 7.477 -10.297 -11.312 1 93.81 21 ALA B N 1
ATOM 755 C CA . ALA B 1 21 ? 7.371 -9.531 -12.547 1 93.81 21 ALA B CA 1
ATOM 756 C C . ALA B 1 21 ? 6.344 -8.414 -12.414 1 93.81 21 ALA B C 1
ATOM 758 O O . ALA B 1 21 ? 6.523 -7.32 -12.961 1 93.81 21 ALA B O 1
ATOM 759 N N . VAL B 1 22 ? 5.258 -8.664 -11.695 1 94 22 VAL B N 1
ATOM 760 C CA . VAL B 1 22 ? 4.203 -7.68 -11.469 1 94 22 VAL B CA 1
ATOM 761 C C . VAL B 1 22 ? 4.762 -6.484 -10.711 1 94 22 VAL B C 1
ATOM 763 O O . VAL B 1 22 ? 4.586 -5.336 -11.125 1 94 22 VAL B O 1
ATOM 766 N N . ILE B 1 23 ? 5.484 -6.785 -9.656 1 91.94 23 ILE B N 1
ATOM 767 C CA . ILE B 1 23 ? 6.078 -5.727 -8.844 1 91.94 23 ILE B CA 1
ATOM 768 C C . ILE B 1 23 ? 7.145 -4.992 -9.648 1 91.94 23 ILE B C 1
ATOM 770 O O . ILE B 1 23 ? 7.242 -3.764 -9.594 1 91.94 23 ILE B O 1
ATOM 774 N N . GLY B 1 24 ? 7.961 -5.734 -10.312 1 89.75 24 GLY B N 1
ATOM 775 C CA . GLY B 1 24 ? 9.031 -5.168 -11.109 1 89.75 24 GLY B CA 1
ATOM 776 C C . GLY B 1 24 ? 8.539 -4.289 -12.242 1 89.75 24 GLY B C 1
ATOM 777 O O . GLY B 1 24 ? 9.195 -3.314 -12.617 1 89.75 24 GLY B O 1
ATOM 778 N N . SER B 1 25 ? 7.379 -4.605 -12.727 1 84.12 25 SER B N 1
ATOM 779 C CA . SER B 1 25 ? 6.832 -3.898 -13.883 1 84.12 25 SER B CA 1
ATOM 780 C C . SER B 1 25 ? 6.145 -2.605 -13.461 1 84.12 25 SER B C 1
ATOM 782 O O . SER B 1 25 ? 5.848 -1.753 -14.305 1 84.12 25 SER B O 1
ATOM 784 N N . ALA B 1 26 ? 5.824 -2.453 -12.242 1 80.94 26 ALA B N 1
ATOM 785 C CA . ALA B 1 26 ? 5.055 -1.338 -11.688 1 80.94 26 ALA B CA 1
ATOM 786 C C . ALA B 1 26 ? 5.863 -0.042 -11.734 1 80.94 26 ALA B C 1
ATOM 788 O O . ALA B 1 2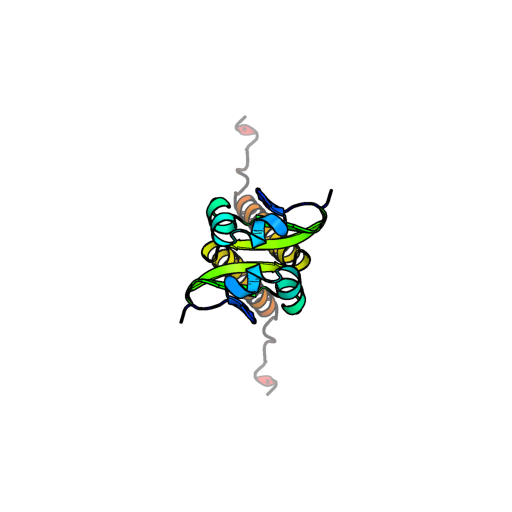6 ? 5.332 1.035 -11.453 1 80.94 26 ALA B O 1
ATOM 789 N N . GLN B 1 27 ? 7.102 -0.041 -12.289 1 81.38 27 GLN B N 1
ATOM 790 C CA . GLN B 1 27 ? 7.945 1.142 -12.438 1 81.38 27 GLN B CA 1
ATOM 791 C C . GLN B 1 27 ? 8 1.939 -11.133 1 81.38 27 GLN B C 1
ATOM 793 O O . GLN B 1 27 ? 7.879 3.166 -11.148 1 81.38 27 GLN B O 1
ATOM 798 N N . GLY B 1 28 ? 7.875 1.26 -10.078 1 83.38 28 GLY B N 1
ATOM 799 C CA . GLY B 1 28 ? 8.062 1.902 -8.781 1 83.38 28 GLY B CA 1
ATOM 800 C C . GLY B 1 28 ? 6.758 2.367 -8.156 1 83.38 28 GLY B C 1
ATOM 801 O O . GLY B 1 28 ? 6.766 3.109 -7.176 1 83.38 28 GLY B O 1
ATOM 802 N N . GLY B 1 29 ? 5.664 2.09 -8.742 1 92.69 29 GLY B N 1
ATOM 803 C CA . GLY B 1 29 ? 4.367 2.441 -8.188 1 92.69 29 GLY B CA 1
ATOM 804 C C . GLY B 1 29 ? 3.529 1.234 -7.809 1 92.69 29 GLY B C 1
ATOM 805 O O . GLY B 1 29 ? 3.957 0.093 -7.996 1 92.69 29 GLY B O 1
ATOM 806 N N . PRO B 1 30 ? 2.338 1.542 -7.273 1 95.88 30 PRO B N 1
ATOM 807 C CA . PRO B 1 30 ? 1.438 0.44 -6.926 1 95.88 30 PRO B CA 1
ATOM 808 C C . PRO B 1 30 ? 0.819 -0.223 -8.156 1 95.88 30 PRO B C 1
ATOM 810 O O . PRO B 1 30 ? 0.707 0.405 -9.211 1 95.88 30 PRO B O 1
ATOM 813 N N . VAL B 1 31 ? 0.515 -1.51 -7.984 1 96.62 31 VAL B N 1
ATOM 814 C CA . VAL B 1 31 ? -0.199 -2.27 -9.008 1 96.62 31 VAL B CA 1
ATOM 815 C C . VAL B 1 31 ? -1.54 -2.746 -8.453 1 96.62 31 VAL B C 1
ATOM 817 O O . VAL B 1 31 ? -1.591 -3.396 -7.406 1 96.62 31 VAL B O 1
ATOM 820 N N . ALA B 1 32 ? -2.619 -2.395 -9.188 1 96.62 32 ALA B N 1
ATOM 821 C CA . ALA B 1 32 ? -3.934 -2.893 -8.789 1 96.62 32 ALA B CA 1
ATOM 822 C C . ALA B 1 32 ? -4.102 -4.359 -9.164 1 96.62 32 ALA B C 1
ATOM 824 O O . ALA B 1 32 ? -3.707 -4.777 -10.258 1 96.62 32 ALA B O 1
ATOM 825 N N . VAL B 1 33 ? -4.617 -5.137 -8.289 1 96.5 33 VAL B N 1
ATOM 826 C CA . VAL B 1 33 ? -4.91 -6.543 -8.547 1 96.5 33 VAL B CA 1
ATOM 827 C C . VAL B 1 33 ? -6.422 -6.738 -8.672 1 96.5 33 VAL B C 1
ATOM 829 O O . VAL B 1 33 ? -7.168 -6.457 -7.734 1 96.5 33 VAL B O 1
ATOM 832 N N . LEU B 1 34 ? -6.789 -7.277 -9.781 1 96.56 34 LEU B N 1
ATOM 833 C CA . LEU B 1 34 ? -8.203 -7.422 -10.102 1 96.56 34 LEU B CA 1
ATOM 834 C C . LEU B 1 34 ? -8.648 -8.875 -9.961 1 96.56 34 LEU B C 1
ATOM 836 O O . LEU B 1 34 ? -7.914 -9.789 -10.352 1 96.56 34 LEU B O 1
ATOM 840 N N . ASN B 1 35 ? -9.727 -9.023 -9.312 1 94.88 35 ASN B N 1
ATOM 841 C CA . ASN B 1 35 ? -10.477 -10.273 -9.305 1 94.88 35 ASN B CA 1
ATOM 842 C C . ASN B 1 35 ? -11.836 -10.125 -9.977 1 94.88 35 ASN B C 1
ATOM 844 O O . ASN B 1 35 ? -12.711 -9.43 -9.461 1 94.88 35 ASN B O 1
ATOM 848 N N . HIS B 1 36 ? -12.062 -10.742 -11.07 1 91.38 36 HIS B N 1
ATOM 849 C CA . HIS B 1 36 ? -13.281 -10.625 -11.867 1 91.38 36 HIS B CA 1
ATOM 850 C C . HIS B 1 36 ? -13.633 -9.156 -12.117 1 91.38 36 HIS B C 1
ATOM 852 O O . HIS B 1 36 ? -14.781 -8.75 -11.93 1 91.38 36 HIS B O 1
ATOM 858 N N . ASN B 1 37 ? -12.586 -8.406 -12.336 1 89.44 37 ASN B N 1
ATOM 859 C CA . ASN B 1 37 ? -12.719 -7.016 -12.758 1 89.44 37 ASN B CA 1
ATOM 860 C C . ASN B 1 37 ? -12.953 -6.086 -11.57 1 89.44 37 ASN B C 1
ATOM 862 O O . ASN B 1 37 ? -13.32 -4.926 -11.75 1 89.44 37 ASN B O 1
ATOM 866 N N . ARG B 1 38 ? -12.859 -6.609 -10.484 1 93.25 38 ARG B N 1
ATOM 867 C CA . ARG B 1 38 ? -12.953 -5.801 -9.273 1 93.25 38 ARG B CA 1
ATOM 868 C C . ARG B 1 38 ? -11.609 -5.742 -8.547 1 93.25 38 ARG B C 1
ATOM 870 O O . ARG B 1 38 ? -10.914 -6.754 -8.43 1 93.25 38 ARG B O 1
ATOM 877 N N . VAL B 1 39 ? -11.375 -4.582 -7.977 1 95.5 39 VAL B N 1
ATOM 878 C CA . VAL B 1 39 ? -10.102 -4.426 -7.277 1 95.5 39 VAL B CA 1
ATOM 879 C C . VAL B 1 39 ? -10.164 -5.145 -5.934 1 95.5 39 VAL B C 1
ATOM 881 O O . VAL B 1 39 ? -10.977 -4.801 -5.07 1 95.5 39 VAL B O 1
ATOM 884 N N . MET B 1 40 ? -9.305 -6.047 -5.785 1 93.62 40 MET B N 1
ATOM 885 C CA . MET B 1 40 ? -9.273 -6.766 -4.516 1 93.62 40 MET B CA 1
ATOM 886 C C . MET B 1 40 ? -8.211 -6.188 -3.59 1 93.62 40 MET B C 1
ATOM 888 O O . MET B 1 40 ? -8.297 -6.328 -2.369 1 93.62 40 MET B O 1
ATOM 892 N N . GLY B 1 41 ? -7.223 -5.547 -4.277 1 95.56 41 GLY B N 1
ATOM 893 C CA . GLY B 1 41 ? -6.121 -4.965 -3.527 1 95.56 41 GLY B CA 1
ATOM 894 C C . GLY B 1 41 ? -5.016 -4.426 -4.414 1 95.56 41 GLY B C 1
ATOM 895 O O . GLY B 1 41 ? -5.184 -4.32 -5.633 1 95.56 41 GLY B O 1
ATOM 896 N N . TYR B 1 42 ? -3.928 -4.039 -3.717 1 96.25 42 TYR B N 1
ATOM 897 C CA . TYR B 1 42 ? -2.791 -3.457 -4.422 1 96.25 42 TYR B CA 1
ATOM 898 C C . TYR B 1 42 ? -1.486 -4.117 -3.996 1 96.25 42 TYR B C 1
ATOM 900 O O . TYR B 1 42 ? -1.284 -4.398 -2.812 1 96.25 42 TYR B O 1
ATOM 908 N N . MET B 1 43 ? -0.7 -4.367 -4.957 1 96.5 43 MET B N 1
ATOM 909 C CA . MET B 1 43 ? 0.696 -4.707 -4.699 1 96.5 43 MET B CA 1
ATOM 910 C C . MET B 1 43 ? 1.577 -3.465 -4.746 1 96.5 43 MET B C 1
ATOM 912 O O . MET B 1 43 ? 1.558 -2.721 -5.73 1 96.5 43 MET B O 1
ATOM 916 N N . VAL B 1 44 ? 2.311 -3.262 -3.709 1 95.69 44 VAL B N 1
ATOM 917 C CA . VAL B 1 44 ? 3.119 -2.053 -3.588 1 95.69 44 VAL B CA 1
ATOM 918 C C . VAL B 1 44 ? 4.578 -2.43 -3.354 1 95.69 44 VAL B C 1
ATOM 920 O O . VAL B 1 44 ? 4.891 -3.201 -2.441 1 95.69 44 VAL B O 1
ATOM 923 N N . PRO B 1 45 ? 5.422 -1.878 -4.164 1 95.88 45 PRO B N 1
ATOM 924 C CA . PRO B 1 45 ? 6.844 -2.139 -3.922 1 95.88 45 PRO B CA 1
ATOM 925 C C . PRO B 1 45 ? 7.293 -1.712 -2.525 1 95.88 45 PRO B C 1
ATOM 927 O O . PRO B 1 45 ? 6.785 -0.725 -1.985 1 95.88 45 PRO B O 1
ATOM 930 N N . ALA B 1 46 ? 8.227 -2.379 -1.983 1 94.62 46 ALA B N 1
ATOM 931 C CA . ALA 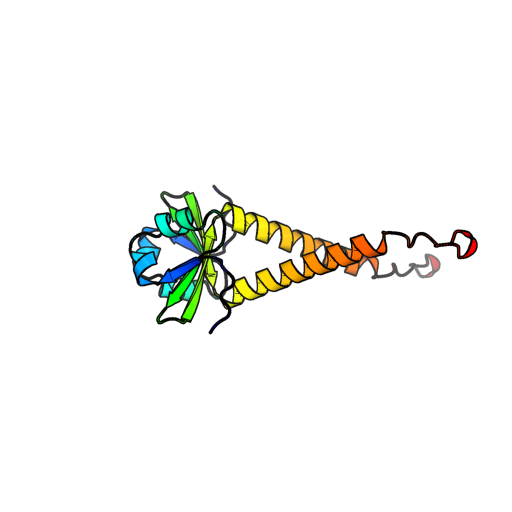B 1 46 ? 8.641 -2.215 -0.593 1 94.62 46 ALA B CA 1
ATOM 932 C C . ALA B 1 46 ? 9.039 -0.771 -0.306 1 94.62 46 ALA B C 1
ATOM 934 O O . ALA B 1 46 ? 8.555 -0.165 0.653 1 94.62 46 ALA B O 1
ATOM 935 N N . ALA B 1 47 ? 9.891 -0.243 -1.129 1 93.31 47 ALA B N 1
ATOM 936 C CA . ALA B 1 47 ? 10.414 1.101 -0.907 1 93.31 47 ALA B CA 1
ATOM 937 C C . ALA B 1 47 ? 9.305 2.143 -0.943 1 93.31 47 ALA B C 1
ATOM 939 O O . ALA B 1 47 ? 9.312 3.1 -0.167 1 93.31 47 ALA B O 1
ATOM 940 N N . VAL B 1 48 ? 8.359 1.928 -1.783 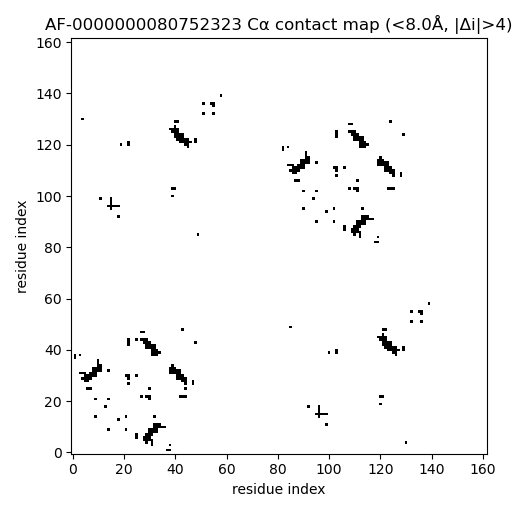1 93.88 48 VAL B N 1
ATOM 941 C CA . VAL B 1 48 ? 7.246 2.855 -1.935 1 93.88 48 VAL B CA 1
ATOM 942 C 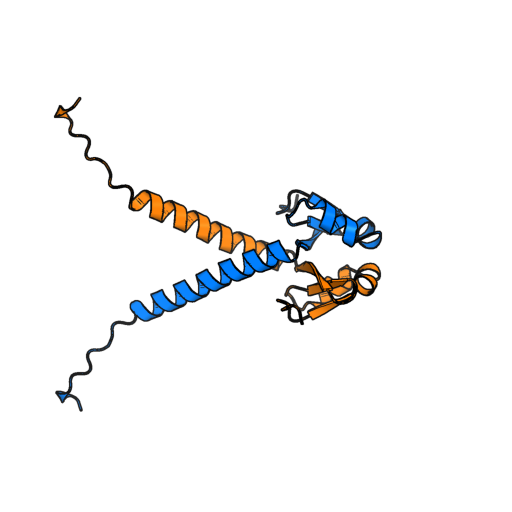C . VAL B 1 48 ? 6.344 2.785 -0.705 1 93.88 48 VAL B C 1
ATOM 944 O O . VAL B 1 48 ? 5.961 3.816 -0.147 1 93.88 48 VAL B O 1
ATOM 947 N N . PHE B 1 49 ? 6.035 1.657 -0.302 1 94.69 49 PHE B N 1
ATOM 948 C CA . PHE B 1 49 ? 5.188 1.464 0.871 1 94.69 49 PHE B CA 1
ATOM 949 C C . PHE B 1 49 ? 5.84 2.062 2.111 1 94.69 49 PHE B C 1
ATOM 951 O O . PHE B 1 49 ? 5.176 2.734 2.904 1 94.69 49 PHE B O 1
ATOM 958 N N . GLU B 1 50 ? 7.105 1.849 2.242 1 94.25 50 GLU B N 1
ATOM 959 C CA . GLU B 1 50 ? 7.848 2.395 3.375 1 94.25 50 GLU B CA 1
ATOM 960 C C . GLU B 1 50 ? 7.805 3.92 3.381 1 94.25 50 GLU B C 1
ATOM 962 O O . GLU B 1 50 ? 7.621 4.535 4.434 1 94.25 50 GLU B O 1
ATOM 967 N N . ALA B 1 51 ? 7.926 4.465 2.232 1 94.06 51 ALA B N 1
ATOM 968 C CA . ALA B 1 51 ? 7.848 5.918 2.117 1 94.06 51 ALA B CA 1
ATOM 969 C C . ALA B 1 51 ? 6.453 6.422 2.484 1 94.06 51 ALA B C 1
ATOM 971 O O . ALA B 1 51 ? 6.316 7.449 3.154 1 94.06 51 ALA B O 1
ATOM 972 N N . MET B 1 52 ? 5.449 5.734 2.008 1 94.12 52 MET B N 1
ATOM 973 C CA . MET B 1 52 ? 4.07 6.098 2.324 1 94.12 52 MET B CA 1
ATOM 974 C C . MET B 1 52 ? 3.828 6.051 3.828 1 94.12 52 MET B C 1
ATOM 976 O O . MET B 1 52 ? 3.246 6.977 4.395 1 94.12 52 MET B O 1
ATOM 980 N N . ILE B 1 53 ? 4.316 4.969 4.43 1 94.69 53 ILE B N 1
ATOM 981 C CA . ILE B 1 53 ? 4.129 4.781 5.867 1 94.69 53 ILE B CA 1
ATOM 982 C C . ILE B 1 53 ? 4.863 5.879 6.633 1 94.69 53 ILE B C 1
ATOM 984 O O . ILE B 1 53 ? 4.328 6.441 7.59 1 94.69 53 ILE B O 1
ATOM 988 N N . GLU B 1 54 ? 6.031 6.172 6.254 1 94.19 54 GLU B N 1
ATOM 989 C CA . GLU B 1 54 ? 6.809 7.223 6.902 1 94.19 54 GLU B CA 1
ATOM 990 C C . GLU B 1 54 ? 6.082 8.562 6.848 1 94.19 54 GLU B C 1
ATOM 992 O O . GLU B 1 54 ? 6.02 9.281 7.844 1 94.19 54 GLU B O 1
ATOM 997 N N . ARG B 1 55 ? 5.535 8.859 5.727 1 93.5 55 ARG B N 1
ATOM 998 C CA . ARG B 1 55 ? 4.809 10.117 5.559 1 93.5 55 ARG B CA 1
ATOM 999 C C . ARG B 1 55 ? 3.57 10.148 6.449 1 93.5 55 ARG B C 1
ATOM 1001 O O . ARG B 1 55 ? 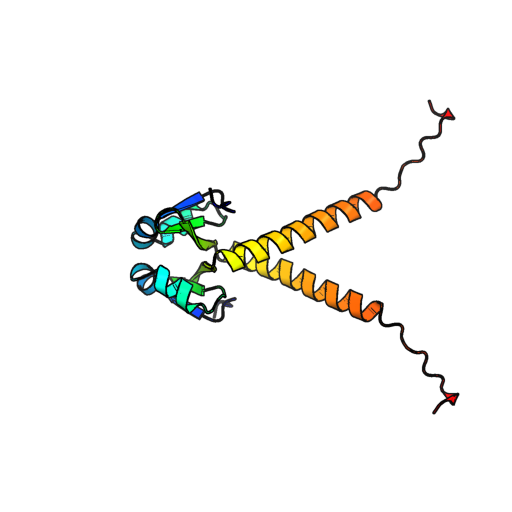3.26 11.18 7.047 1 93.5 55 ARG B O 1
ATOM 1008 N N . LEU B 1 56 ? 2.91 9.086 6.504 1 93.94 56 LEU B N 1
ATOM 1009 C CA . LEU B 1 56 ? 1.706 8.992 7.32 1 93.94 56 LEU B CA 1
ATOM 1010 C C . LEU B 1 56 ? 2.045 9.117 8.805 1 93.94 56 LEU B C 1
ATOM 1012 O O . LEU B 1 56 ? 1.311 9.758 9.562 1 93.94 56 LEU B O 1
ATOM 1016 N N . GLU B 1 57 ? 3.131 8.492 9.188 1 92.19 57 GLU B N 1
ATOM 1017 C CA . GLU B 1 57 ? 3.58 8.594 10.578 1 92.19 57 GLU B CA 1
ATOM 1018 C C . GLU B 1 57 ? 3.961 10.031 10.93 1 92.19 57 GLU B C 1
ATOM 1020 O O . GLU B 1 57 ? 3.656 10.508 12.023 1 92.19 57 GLU B O 1
ATOM 1025 N N . ASP B 1 58 ? 4.59 10.633 10.031 1 91.19 58 ASP B N 1
ATOM 1026 C CA . ASP B 1 58 ? 4.945 12.039 10.234 1 91.19 58 ASP B CA 1
ATOM 1027 C C . ASP B 1 58 ? 3.699 12.891 10.484 1 91.19 58 ASP B C 1
ATOM 1029 O O . ASP B 1 58 ? 3.703 13.773 11.344 1 91.19 58 ASP B O 1
ATOM 1033 N N . LEU B 1 59 ? 2.701 12.57 9.727 1 87.25 59 LEU B N 1
ATOM 1034 C CA . LEU B 1 59 ? 1.44 13.297 9.867 1 87.25 59 LEU B CA 1
ATOM 1035 C C . LEU B 1 59 ? 0.826 13.055 11.242 1 87.25 59 LEU B C 1
ATOM 1037 O O . LEU B 1 59 ? 0.329 13.992 11.875 1 87.25 59 LEU B O 1
ATOM 1041 N N . GLU B 1 60 ? 0.881 11.859 11.602 1 88.75 60 GLU B N 1
ATOM 1042 C CA . GLU B 1 60 ? 0.323 11.516 12.906 1 88.75 60 GLU B CA 1
ATOM 1043 C C . GLU B 1 60 ? 1.068 12.227 14.031 1 88.75 60 GLU B C 1
ATOM 1045 O O . GLU B 1 60 ? 0.451 12.727 14.977 1 88.75 60 GLU B O 1
ATOM 1050 N N . LEU B 1 61 ? 2.357 12.258 13.922 1 88.75 61 LEU B N 1
ATOM 1051 C CA . LEU B 1 61 ? 3.174 12.93 14.93 1 88.75 61 LEU B CA 1
ATOM 1052 C C . LEU B 1 61 ? 2.869 14.422 14.969 1 88.75 61 LEU B C 1
ATOM 1054 O O . LEU B 1 61 ? 2.775 15.008 16.047 1 88.75 61 LEU B O 1
ATOM 1058 N N . ALA B 1 62 ? 2.672 14.961 13.836 1 83 62 ALA B N 1
ATOM 1059 C CA . ALA B 1 62 ? 2.342 16.391 13.742 1 83 62 ALA B CA 1
ATOM 1060 C C . ALA B 1 62 ? 0.984 16.672 14.375 1 83 62 ALA B C 1
ATOM 1062 O O . ALA B 1 62 ? 0.819 17.688 15.07 1 83 62 ALA B O 1
ATOM 1063 N N . GLU B 1 63 ? 0.11 15.828 14.102 1 83.69 63 GLU B N 1
ATOM 1064 C CA . GLU B 1 63 ? -1.233 15.992 14.648 1 83.69 63 GLU B CA 1
ATOM 1065 C C . GLU B 1 63 ? -1.221 15.906 16.172 1 83.69 63 GLU B C 1
ATOM 1067 O O . GLU B 1 63 ? -1.923 16.672 16.844 1 83.69 63 GLU B O 1
ATOM 1072 N N . LEU B 1 64 ? -0.43 15.047 16.625 1 85.81 64 LEU B N 1
ATOM 1073 C CA . LEU B 1 64 ? -0.315 14.898 18.078 1 85.81 64 LEU B CA 1
ATOM 1074 C C . LEU B 1 64 ? 0.317 16.141 18.688 1 85.81 64 LEU B C 1
ATOM 1076 O O . LEU B 1 64 ? -0.138 16.609 19.734 1 85.81 64 LEU B O 1
ATOM 1080 N N . ALA B 1 65 ? 1.308 16.656 18.078 1 85.06 65 ALA B N 1
ATOM 1081 C CA . ALA B 1 65 ? 1.983 17.859 18.547 1 85.06 65 ALA B CA 1
ATOM 1082 C C . ALA B 1 65 ? 1.035 19.062 18.547 1 85.06 65 ALA B C 1
ATOM 1084 O O . ALA B 1 65 ? 1.016 19.844 19.5 1 85.06 65 ALA B O 1
ATOM 1085 N N . ARG B 1 66 ? 0.215 19.094 17.578 1 81.62 66 ARG B N 1
ATOM 1086 C CA . ARG B 1 66 ? -0.743 20.203 17.469 1 81.62 66 ARG B CA 1
ATOM 1087 C C . ARG B 1 66 ? -1.824 20.094 18.531 1 81.62 66 ARG B C 1
ATOM 1089 O O . ARG B 1 66 ? -2.234 21.094 19.109 1 81.62 66 ARG B O 1
ATOM 1096 N N . ALA B 1 67 ? -2.197 18.938 18.781 1 82.19 67 ALA B N 1
ATOM 1097 C CA . ALA B 1 67 ? -3.227 18.703 19.781 1 82.19 67 ALA B CA 1
ATOM 1098 C C . ALA B 1 67 ? -2.717 19.047 21.188 1 82.19 67 ALA B C 1
ATOM 1100 O O . ALA B 1 67 ? -3.455 19.594 22 1 82.19 67 ALA B O 1
ATOM 1101 N N . ARG B 1 68 ? -1.475 18.797 21.344 1 82.81 68 ARG B N 1
ATOM 1102 C CA . ARG B 1 68 ? -0.855 19.047 22.641 1 82.81 68 ARG B CA 1
ATOM 1103 C C . ARG B 1 68 ? -0.559 20.531 22.828 1 82.81 68 ARG B C 1
ATOM 1105 O O . ARG B 1 68 ? -0.618 21.047 23.938 1 82.81 68 ARG B O 1
ATOM 1112 N N . ALA B 1 69 ? -0.21 21.172 21.797 1 79.62 69 ALA B N 1
ATOM 1113 C CA . ALA B 1 69 ? 0.073 22.609 21.859 1 79.62 69 ALA B CA 1
ATOM 1114 C C . ALA B 1 69 ? -1.188 23.406 22.172 1 79.62 69 ALA B C 1
ATOM 1116 O O . ALA B 1 69 ? -1.118 24.438 22.828 1 79.62 69 ALA B O 1
ATOM 1117 N N . ASN B 1 70 ? -2.256 22.969 21.703 1 75.94 70 ASN B N 1
ATOM 1118 C CA . ASN B 1 70 ? -3.525 23.641 21.969 1 75.94 70 ASN B CA 1
ATOM 1119 C C . ASN B 1 70 ? -4.035 23.344 23.375 1 75.94 70 ASN B C 1
ATOM 1121 O O . ASN B 1 70 ? -5.023 23.938 23.828 1 75.94 70 ASN B O 1
ATOM 1125 N N . GLU B 1 71 ? -3.527 22.391 23.906 1 69.69 71 GLU B N 1
ATOM 1126 C CA . GLU B 1 71 ? -3.855 22.141 25.312 1 69.69 71 GLU B CA 1
ATOM 1127 C C . GLU B 1 71 ? -3.141 23.109 26.234 1 69.69 71 GLU B C 1
ATOM 1129 O O . GLU B 1 71 ? -1.922 23.281 26.156 1 69.69 71 GLU B O 1
ATOM 1134 N N . LYS B 1 72 ? -3.697 24.422 26.344 1 61.84 72 LYS B N 1
ATOM 1135 C CA . LYS B 1 72 ? -3.268 25.531 27.219 1 61.84 72 LYS B CA 1
ATOM 1136 C C . LYS B 1 72 ? -2.734 25 28.547 1 61.84 72 LYS B C 1
ATOM 1138 O O . LYS B 1 72 ? -3.4 24.203 29.219 1 61.84 72 LYS B O 1
ATOM 1143 N N . PRO B 1 73 ? -1.452 25.172 28.688 1 59.5 73 PRO B N 1
ATOM 1144 C CA . PRO B 1 73 ? -1.044 24.828 30.047 1 59.5 73 PRO B CA 1
ATOM 1145 C C . PRO B 1 73 ? -1.917 25.5 31.109 1 59.5 73 PRO B C 1
ATOM 1147 O O . PRO B 1 73 ? -2.367 26.625 30.922 1 59.5 73 PRO B O 1
ATOM 1150 N N . VAL B 1 74 ? -2.738 24.766 31.844 1 60.97 74 VAL B N 1
ATOM 1151 C CA . VAL B 1 74 ? -3.381 25.359 33 1 60.97 74 VAL B CA 1
ATOM 1152 C C . VAL B 1 74 ? -2.326 26 33.906 1 60.97 74 VAL B C 1
ATOM 1154 O O . VAL B 1 74 ? -1.38 25.328 34.344 1 60.97 74 VAL B O 1
ATOM 1157 N N . PRO B 1 75 ? -2.289 27.25 33.906 1 61.28 75 PRO B N 1
ATOM 1158 C CA . PRO B 1 75 ? -1.355 27.859 34.875 1 61.28 75 PRO B CA 1
ATOM 1159 C C . PRO B 1 75 ? -1.545 27.344 36.281 1 61.28 75 PRO B C 1
ATOM 1161 O O . PRO B 1 75 ? -2.674 27.281 36.781 1 61.28 75 PRO B O 1
ATOM 1164 N N . VAL B 1 76 ? -0.83 26.422 36.656 1 60.81 76 VAL B N 1
ATOM 1165 C CA . VAL B 1 76 ? -0.877 26.016 38.062 1 60.81 76 VAL B CA 1
ATOM 1166 C C . VAL B 1 76 ? -0.389 27.156 38.969 1 60.81 76 VAL B C 1
ATOM 1168 O O . VAL B 1 76 ? 0.697 27.688 38.75 1 60.81 76 VAL B O 1
ATOM 1171 N N . SER B 1 77 ? -1.283 27.938 39.531 1 62.22 77 SER B N 1
ATOM 1172 C CA . SER B 1 77 ? -0.863 28.875 40.562 1 62.22 77 SER B CA 1
ATOM 1173 C C . SER B 1 77 ? -0.291 28.141 41.781 1 62.22 77 SER B C 1
ATOM 1175 O O . SER B 1 77 ? -0.799 27.094 42.156 1 62.22 77 SER B O 1
ATOM 1177 N N . LEU B 1 78 ? 0.914 28.5 42.125 1 62.44 78 LEU B N 1
ATOM 1178 C CA . LEU B 1 78 ? 1.571 27.984 43.312 1 62.44 78 LEU B CA 1
ATOM 1179 C C . LEU B 1 78 ? 0.633 28.047 44.5 1 62.44 78 LEU B C 1
ATOM 1181 O O . LEU B 1 78 ? 0.746 27.234 45.438 1 62.44 78 LEU B O 1
ATOM 1185 N N . ASP B 1 79 ? -0.116 29.078 44.438 1 62.59 79 ASP B N 1
ATOM 1186 C CA . ASP B 1 79 ? -0.933 29.328 45.625 1 62.59 79 ASP B CA 1
ATOM 1187 C C . ASP B 1 79 ? -1.996 28.234 45.781 1 62.59 79 ASP B C 1
ATOM 1189 O O . ASP B 1 79 ? -2.646 28.156 46.844 1 62.59 79 ASP B O 1
ATOM 1193 N N . ASP B 1 80 ? -2.115 27.578 44.75 1 60.81 80 ASP B N 1
ATOM 1194 C CA . ASP B 1 80 ? -3.201 26.609 44.906 1 60.81 80 ASP B CA 1
ATOM 1195 C C . ASP B 1 80 ? -2.693 25.297 45.469 1 60.81 80 ASP B C 1
ATOM 1197 O O . ASP B 1 80 ? -3.443 24.328 45.562 1 60.81 80 ASP B O 1
ATOM 1201 N N . LEU B 1 81 ? -1.343 25.266 45.5 1 51.25 81 LEU B N 1
ATOM 1202 C CA . LEU B 1 81 ? -0.88 24.156 46.312 1 51.25 81 LEU B CA 1
ATOM 1203 C C . LEU B 1 81 ? -0.815 24.547 47.781 1 51.25 81 LEU B C 1
ATOM 1205 O O . LEU B 1 81 ? 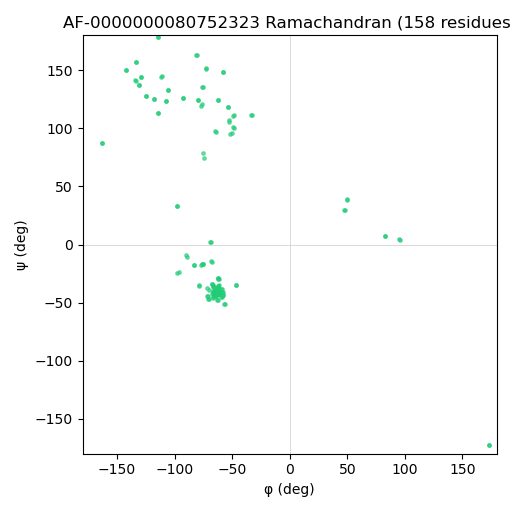-0.623 25.734 48.094 1 51.25 81 LEU B O 1
#